Protein AF-A0A1C3F0B9-F1 (afdb_monomer_lite)

Foldseek 3Di:
DVVVVVVLVVQCVVDDPPDPSNVVSVVCNVCVVVCVVCVVDVVDDPDCVVVCVVCVVVVVVVVVVPPPPDPPPPPPDD

pLDDT: mean 81.78, std 13.64, range [49.0, 94.62]

Secondary structure (DSSP, 8-state):
-HHHHHHHHHHHHHSPTTSHHHHHHHHHHHHHHHHHHHHH-TTS-SSTHHHHHHHHHHHHHHHHGGG---GGGTT---

Radius of gyration: 22.4 Å; chains: 1; bounding box: 54×49×37 Å

Structure (mmCIF, N/CA/C/O backbone):
data_AF-A0A1C3F0B9-F1
#
_entry.id   AF-A0A1C3F0B9-F1
#
loop_
_atom_site.group_PDB
_atom_site.id
_atom_site.type_symbol
_atom_site.label_atom_id
_atom_site.label_alt_id
_atom_site.label_comp_id
_atom_site.label_asym_id
_atom_site.label_entity_id
_atom_site.label_seq_id
_atom_site.pdbx_PDB_ins_code
_atom_site.Cartn_x
_atom_site.Cartn_y
_atom_site.Cartn_z
_atom_site.occupancy
_atom_site.B_iso_or_equiv
_atom_site.auth_seq_id
_atom_site.auth_comp_id
_atom_site.auth_asym_id
_atom_site.auth_atom_id
_atom_site.pdbx_PDB_model_num
ATOM 1 N N . MET A 1 1 ? -11.794 -12.451 -0.664 1.00 83.75 1 MET A N 1
ATOM 2 C CA . MET A 1 1 ? -10.775 -11.609 0.019 1.00 83.75 1 MET A CA 1
ATOM 3 C C . MET A 1 1 ? -11.300 -11.002 1.319 1.00 83.75 1 MET A C 1
ATOM 5 O O . MET A 1 1 ? -10.553 -10.357 2.047 1.00 83.75 1 MET A O 1
ATOM 9 N N . ASP A 1 2 ? -12.553 -11.284 1.667 1.00 86.56 2 ASP A N 1
ATOM 10 C CA . ASP A 1 2 ? -13.263 -10.698 2.805 1.00 86.56 2 ASP A CA 1
ATOM 11 C C . ASP A 1 2 ? -12.633 -11.046 4.152 1.00 86.56 2 ASP A C 1
ATOM 13 O O . ASP A 1 2 ? -12.591 -10.207 5.045 1.00 86.56 2 ASP A O 1
ATOM 17 N N . ALA A 1 3 ? -12.063 -12.250 4.279 1.00 91.12 3 ALA A N 1
ATOM 18 C CA . ALA A 1 3 ? -11.322 -12.655 5.472 1.00 91.12 3 ALA A CA 1
ATOM 19 C C . ALA A 1 3 ? -10.088 -11.766 5.720 1.00 91.12 3 ALA A C 1
ATOM 21 O O . ALA A 1 3 ? -9.827 -11.372 6.854 1.00 91.12 3 ALA A O 1
ATOM 22 N N . PHE A 1 4 ? -9.362 -11.395 4.659 1.00 89.38 4 PHE A N 1
ATOM 23 C CA . PHE A 1 4 ? -8.209 -10.500 4.771 1.00 89.38 4 PHE A CA 1
ATOM 24 C C . PHE A 1 4 ? -8.646 -9.063 5.079 1.00 89.38 4 PHE A C 1
ATOM 26 O O . PHE A 1 4 ? -8.044 -8.418 5.932 1.00 89.38 4 PHE A O 1
ATOM 33 N N . LEU A 1 5 ? -9.741 -8.589 4.473 1.00 90.94 5 LEU A N 1
ATOM 34 C CA . LEU A 1 5 ? -10.325 -7.284 4.801 1.00 90.94 5 LEU A CA 1
ATOM 35 C C . LEU A 1 5 ? -10.772 -7.202 6.263 1.00 90.94 5 LEU A C 1
ATOM 37 O O . LEU A 1 5 ? -10.545 -6.193 6.929 1.00 90.94 5 LEU A O 1
ATOM 41 N N . ALA A 1 6 ? -11.432 -8.252 6.755 1.00 93.94 6 ALA A N 1
ATOM 42 C CA . ALA A 1 6 ? -11.888 -8.337 8.134 1.00 93.94 6 ALA A CA 1
ATOM 43 C C . ALA A 1 6 ? -10.701 -8.278 9.101 1.00 93.94 6 ALA A C 1
ATOM 45 O O . ALA A 1 6 ? -10.712 -7.466 10.025 1.00 93.94 6 ALA A O 1
ATOM 46 N N . TRP A 1 7 ? -9.648 -9.050 8.818 1.00 94.31 7 TRP A N 1
ATOM 47 C CA . TRP A 1 7 ? -8.402 -9.011 9.577 1.00 94.31 7 TRP A CA 1
ATOM 48 C C . TRP A 1 7 ? -7.745 -7.623 9.546 1.00 94.31 7 TRP A C 1
ATOM 50 O O . TRP A 1 7 ? -7.351 -7.102 10.586 1.00 94.31 7 TRP A O 1
ATOM 60 N N . LEU A 1 8 ? -7.688 -6.964 8.384 1.00 92.25 8 LEU A N 1
ATOM 61 C CA . LEU A 1 8 ? -7.089 -5.632 8.248 1.00 92.25 8 LEU A CA 1
ATOM 62 C C . LEU A 1 8 ? -7.856 -4.572 9.062 1.00 92.25 8 LEU A C 1
ATOM 64 O O . LEU A 1 8 ? -7.253 -3.726 9.724 1.00 92.25 8 LEU A O 1
ATOM 68 N N . LYS A 1 9 ? -9.193 -4.650 9.066 1.00 93.06 9 LYS A N 1
ATOM 69 C CA . LYS A 1 9 ? -10.067 -3.790 9.884 1.00 93.06 9 LYS A CA 1
ATOM 70 C C . LYS A 1 9 ? -9.905 -4.058 11.380 1.00 93.06 9 LYS A C 1
ATOM 72 O O . LYS A 1 9 ? -9.973 -3.125 12.175 1.00 93.06 9 LYS A O 1
ATOM 77 N N . GLU A 1 10 ? -9.690 -5.307 11.775 1.00 94.62 10 GLU A N 1
ATOM 78 C CA . GLU A 1 10 ? -9.392 -5.666 13.162 1.00 94.62 10 GLU A CA 1
ATOM 79 C C . GLU A 1 10 ? -8.031 -5.108 13.599 1.00 94.62 10 GLU A C 1
ATOM 81 O O . GLU A 1 10 ? -7.927 -4.477 14.652 1.00 94.62 10 GLU A O 1
ATOM 86 N N . MET A 1 11 ? -7.008 -5.233 12.751 1.00 91.62 11 MET A N 1
ATOM 87 C CA . MET A 1 11 ? -5.689 -4.647 12.998 1.00 91.62 11 MET A CA 1
ATOM 88 C C . MET A 1 11 ? -5.748 -3.124 13.126 1.00 91.62 11 MET A C 1
ATOM 90 O O . MET A 1 11 ? -5.078 -2.572 13.992 1.00 91.62 11 MET A O 1
ATOM 94 N N . GLN A 1 12 ? -6.585 -2.441 12.337 1.00 90.81 12 GLN A N 1
ATOM 95 C CA . GLN A 1 12 ? -6.767 -0.990 12.445 1.00 90.81 12 GLN A CA 1
ATOM 96 C C . GLN A 1 12 ? -7.330 -0.582 13.813 1.00 90.81 12 GLN A C 1
ATOM 98 O O . GLN A 1 12 ? -6.891 0.414 14.379 1.00 90.81 12 GLN A O 1
ATOM 103 N N . ARG A 1 13 ? -8.276 -1.358 14.362 1.00 89.75 13 ARG A N 1
ATOM 104 C CA . ARG A 1 13 ? -8.858 -1.098 15.693 1.00 89.75 13 ARG A CA 1
ATOM 105 C C . ARG A 1 13 ? -7.842 -1.282 16.816 1.00 89.75 13 ARG A C 1
ATOM 107 O O . ARG A 1 13 ? -7.905 -0.568 17.810 1.00 89.75 13 ARG A O 1
ATOM 114 N N . ASN A 1 14 ? -6.921 -2.226 16.645 1.00 89.75 14 ASN A N 1
ATOM 115 C CA . ASN A 1 14 ? -5.872 -2.525 17.619 1.00 89.75 14 ASN A CA 1
ATOM 116 C C . ASN A 1 14 ? -4.623 -1.642 17.442 1.00 89.75 14 ASN A C 1
ATOM 118 O O . ASN A 1 14 ? -3.751 -1.622 18.310 1.00 89.75 14 ASN A O 1
ATOM 122 N N . ALA A 1 15 ? -4.512 -0.922 16.323 1.00 89.44 15 ALA A N 1
ATOM 123 C CA . ALA A 1 15 ? -3.368 -0.081 16.018 1.00 89.44 15 ALA A CA 1
ATOM 124 C C . ALA A 1 15 ? -3.413 1.231 16.811 1.00 89.44 15 ALA A C 1
ATOM 126 O O . ALA A 1 15 ? -4.401 1.964 16.804 1.00 89.44 15 ALA A O 1
ATOM 127 N N . VAL A 1 16 ? -2.293 1.566 17.452 1.00 88.31 16 VAL A N 1
ATOM 128 C CA . VAL A 1 16 ? -2.144 2.839 18.162 1.00 88.31 16 VAL A CA 1
ATOM 129 C C . VAL A 1 16 ? -2.063 3.983 17.140 1.00 88.31 16 VAL A C 1
ATOM 131 O O . VAL A 1 16 ? -1.203 3.925 16.253 1.00 88.31 16 VAL A O 1
ATOM 134 N N . PRO A 1 17 ? -2.897 5.037 17.251 1.00 87.38 17 PRO A N 1
ATOM 135 C CA . PRO A 1 17 ? -2.868 6.173 16.332 1.00 87.38 17 PRO A CA 1
ATOM 136 C C . PRO A 1 17 ? -1.478 6.820 16.243 1.00 87.38 17 PRO A C 1
ATOM 138 O O . PRO A 1 17 ? -0.770 6.904 17.245 1.00 87.38 17 PRO A O 1
ATOM 141 N N . LYS A 1 18 ? -1.115 7.336 15.059 1.00 87.50 18 LYS A N 1
ATOM 142 C CA . LYS A 1 18 ? 0.181 7.997 14.768 1.00 87.50 18 LYS A CA 1
ATOM 143 C C . LYS A 1 18 ? 1.419 7.096 14.873 1.00 87.50 18 LYS A C 1
ATOM 145 O O . LYS A 1 18 ? 2.528 7.587 15.071 1.00 87.50 18 LYS A O 1
ATOM 150 N N . THR A 1 19 ? 1.248 5.785 14.752 1.00 93.31 19 THR A N 1
ATOM 151 C CA . THR A 1 19 ? 2.371 4.851 14.612 1.00 93.31 19 THR A CA 1
ATOM 152 C C . THR A 1 19 ? 2.566 4.465 13.151 1.00 93.31 19 THR A C 1
ATOM 154 O O . THR A 1 19 ? 1.604 4.417 12.388 1.00 93.31 19 THR A O 1
ATOM 157 N N . HI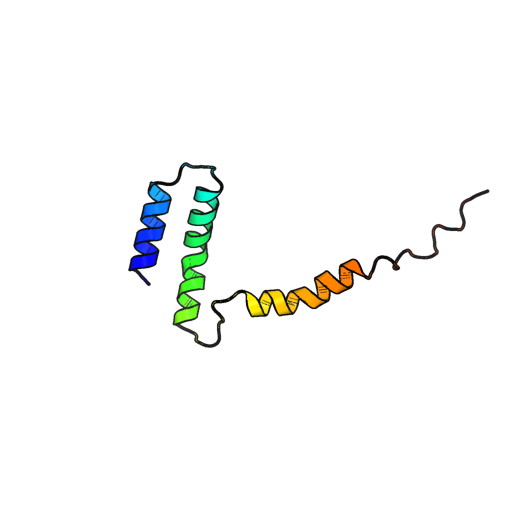S A 1 20 ? 3.792 4.094 12.772 1.00 92.38 20 HIS A N 1
ATOM 158 C CA . HIS A 1 20 ? 4.069 3.566 11.429 1.00 92.38 20 HIS A CA 1
ATOM 159 C C . HIS A 1 20 ? 3.189 2.358 11.077 1.00 92.38 20 HIS A C 1
ATOM 161 O O . HIS A 1 20 ? 2.806 2.184 9.924 1.00 92.38 20 HIS A O 1
ATOM 167 N N . PHE A 1 21 ? 2.841 1.537 12.073 1.00 91.88 21 PHE A N 1
ATOM 168 C CA . PHE A 1 21 ? 1.922 0.419 11.892 1.00 91.88 21 PHE A CA 1
ATOM 169 C C . PHE A 1 21 ? 0.503 0.895 11.566 1.00 91.88 21 PHE A C 1
ATOM 171 O O . PHE A 1 21 ? -0.092 0.415 10.605 1.00 91.88 21 PHE A O 1
ATOM 178 N N . TYR A 1 22 ? -0.018 1.870 12.318 1.00 92.69 22 TYR A N 1
ATOM 179 C CA . TYR A 1 22 ? -1.314 2.480 12.027 1.00 92.69 22 TYR A CA 1
ATOM 180 C C . TYR A 1 22 ? -1.347 3.075 10.619 1.00 92.69 22 TYR A C 1
ATOM 182 O O . TYR A 1 22 ? -2.280 2.799 9.870 1.00 92.69 22 TYR A O 1
ATOM 190 N N . ASP A 1 23 ? -0.311 3.818 10.230 1.00 93.75 23 ASP A N 1
ATOM 191 C CA . ASP A 1 23 ? -0.228 4.420 8.898 1.00 93.75 23 ASP A CA 1
ATOM 192 C C . ASP A 1 23 ? -0.201 3.356 7.795 1.00 93.75 23 ASP A C 1
ATOM 194 O O . ASP A 1 23 ? -0.901 3.497 6.793 1.00 93.75 23 ASP A O 1
ATOM 198 N N . ALA A 1 24 ? 0.535 2.257 7.992 1.00 92.94 24 ALA A N 1
ATOM 199 C CA . ALA A 1 24 ? 0.587 1.147 7.044 1.00 92.94 24 ALA A CA 1
ATOM 200 C C . ALA A 1 24 ? -0.769 0.437 6.894 1.00 92.94 24 ALA A C 1
ATOM 202 O O . ALA A 1 24 ? -1.219 0.188 5.773 1.00 92.94 24 ALA A O 1
ATOM 203 N N . VAL A 1 25 ? -1.449 0.144 8.007 1.00 93.69 25 VAL A N 1
ATOM 204 C CA . VAL A 1 25 ? -2.780 -0.483 7.989 1.00 93.69 25 VAL A CA 1
ATOM 205 C C . VAL A 1 25 ? -3.801 0.445 7.331 1.00 93.69 25 VAL A C 1
ATOM 207 O O . VAL A 1 25 ? -4.585 0.015 6.483 1.00 93.69 25 VAL A O 1
ATOM 210 N N . ASN A 1 26 ? -3.764 1.732 7.674 1.00 93.69 26 ASN A N 1
ATOM 211 C CA . ASN A 1 26 ? -4.676 2.728 7.130 1.00 93.69 26 ASN A CA 1
ATOM 212 C C . ASN A 1 26 ? -4.431 2.960 5.631 1.00 93.69 26 ASN A C 1
ATOM 214 O O . ASN A 1 26 ? -5.377 3.076 4.856 1.00 93.69 26 ASN A O 1
ATOM 218 N N . TYR A 1 27 ? -3.169 2.953 5.201 1.00 93.62 27 TYR A N 1
ATOM 219 C CA . TYR A 1 27 ? -2.809 2.972 3.788 1.00 93.62 27 TYR A CA 1
ATOM 220 C C . TYR A 1 27 ? -3.387 1.761 3.047 1.00 93.62 27 TYR A C 1
ATOM 222 O O . TYR A 1 27 ? -4.044 1.938 2.023 1.00 93.62 27 TYR A O 1
ATOM 230 N N . GLY A 1 28 ? -3.217 0.547 3.583 1.00 92.06 28 GLY A N 1
ATOM 231 C CA . GLY A 1 28 ? -3.779 -0.669 2.988 1.00 92.06 28 GLY A CA 1
ATOM 232 C C . GLY A 1 28 ? -5.303 -0.613 2.837 1.00 92.06 28 GLY A C 1
ATOM 233 O O . GLY A 1 28 ? -5.827 -0.958 1.780 1.00 92.06 28 GLY A O 1
ATOM 234 N N . LEU A 1 29 ? -6.013 -0.109 3.852 1.00 93.12 29 LEU A N 1
ATOM 235 C CA . LEU A 1 29 ? -7.468 0.082 3.797 1.00 93.12 29 LEU A CA 1
ATOM 236 C C . LEU A 1 29 ? -7.885 1.118 2.746 1.00 93.12 29 LEU A C 1
ATOM 238 O O . LEU A 1 29 ? -8.843 0.886 2.012 1.00 93.12 29 LEU A O 1
ATOM 242 N N . ASN A 1 30 ? -7.153 2.226 2.627 1.00 94.06 30 ASN A N 1
ATOM 243 C CA . ASN A 1 30 ? -7.423 3.251 1.616 1.00 94.06 30 ASN A CA 1
ATOM 244 C C . ASN A 1 30 ? -7.203 2.737 0.185 1.00 94.06 30 ASN A C 1
ATOM 246 O O . ASN A 1 30 ? -7.882 3.182 -0.738 1.00 94.06 30 ASN A O 1
ATOM 250 N N . GLN A 1 31 ? -6.267 1.802 -0.007 1.00 91.81 31 GLN A N 1
ATOM 251 C CA . GLN A 1 31 ? -5.981 1.196 -1.312 1.00 91.81 31 GLN A CA 1
ATOM 252 C C . GLN A 1 31 ? -6.881 -0.000 -1.651 1.00 91.81 31 GLN A C 1
ATOM 254 O O . GLN A 1 31 ? -6.856 -0.482 -2.784 1.00 91.81 31 GLN A O 1
ATOM 259 N N . TRP A 1 32 ? -7.705 -0.465 -0.709 1.00 91.88 32 TRP A N 1
ATOM 260 C CA . TRP A 1 32 ? -8.544 -1.650 -0.880 1.00 91.88 32 TRP A CA 1
ATOM 261 C C . TRP A 1 32 ? -9.423 -1.649 -2.150 1.00 91.88 32 TRP A C 1
ATOM 263 O O . TRP A 1 32 ? -9.443 -2.671 -2.837 1.00 91.88 32 TRP A O 1
ATOM 273 N N . PRO A 1 33 ? -10.072 -0.532 -2.551 1.00 88.94 33 PRO A N 1
ATOM 274 C CA . PRO A 1 33 ? -10.867 -0.498 -3.784 1.00 88.94 33 PRO A CA 1
ATOM 275 C C . PRO A 1 33 ? -10.045 -0.785 -5.049 1.00 88.94 33 PRO A C 1
ATOM 277 O O . PRO A 1 33 ? -10.534 -1.406 -5.987 1.00 88.94 33 PRO A O 1
ATOM 280 N N . TYR A 1 34 ? -8.779 -0.360 -5.085 1.00 87.44 34 TYR A N 1
ATOM 281 C CA . TYR A 1 34 ? -7.882 -0.645 -6.208 1.00 87.44 34 TYR A CA 1
ATOM 282 C C . TYR A 1 34 ? -7.390 -2.088 -6.177 1.00 87.44 34 TYR A C 1
ATOM 284 O O . TYR A 1 34 ? -7.226 -2.718 -7.218 1.00 87.44 34 TYR A O 1
ATOM 292 N N . PHE A 1 35 ? -7.179 -2.616 -4.977 1.00 86.62 35 PHE A N 1
ATOM 293 C CA . PHE A 1 35 ? -6.743 -3.985 -4.771 1.00 86.62 35 PHE A CA 1
ATOM 294 C C . PHE A 1 35 ? -7.805 -5.008 -5.208 1.00 86.62 35 PHE A C 1
ATOM 296 O O . PHE A 1 35 ? -7.465 -6.020 -5.816 1.00 86.62 35 PHE A O 1
ATOM 303 N N . GLU A 1 36 ? -9.093 -4.729 -4.987 1.00 88.69 36 GLU A N 1
ATOM 304 C CA . GLU A 1 36 ? -10.194 -5.572 -5.483 1.00 88.69 36 GLU A CA 1
ATOM 305 C C . GLU A 1 36 ? -10.256 -5.644 -7.018 1.00 88.69 36 GLU A C 1
ATOM 307 O O . GLU A 1 36 ? -10.587 -6.695 -7.576 1.00 88.69 36 GLU A O 1
ATOM 312 N N . ASN A 1 37 ? -9.862 -4.574 -7.717 1.00 87.25 37 ASN A N 1
ATOM 313 C CA . ASN A 1 37 ? -9.858 -4.550 -9.183 1.00 87.25 37 ASN A CA 1
ATOM 314 C C . ASN A 1 37 ? -8.885 -5.568 -9.788 1.00 87.25 37 ASN A C 1
ATOM 316 O O . ASN A 1 37 ? -9.152 -6.079 -10.870 1.00 87.25 37 ASN A O 1
ATOM 320 N N . ILE A 1 38 ? -7.805 -5.919 -9.083 1.00 84.44 38 ILE A N 1
ATOM 321 C CA . ILE A 1 38 ? -6.817 -6.912 -9.543 1.00 84.44 38 ILE A CA 1
ATOM 322 C C . ILE A 1 38 ? -7.461 -8.295 -9.706 1.00 84.44 38 ILE A C 1
ATOM 324 O O . ILE A 1 38 ? -7.088 -9.065 -10.586 1.00 84.44 38 ILE A O 1
ATOM 328 N N . PHE A 1 39 ? -8.463 -8.615 -8.887 1.00 84.06 39 PHE A N 1
ATOM 329 C CA . PHE A 1 39 ? -9.196 -9.877 -9.002 1.00 84.06 39 PHE A CA 1
ATOM 330 C C . PHE A 1 39 ? -10.276 -9.835 -10.084 1.00 84.06 39 PHE A C 1
ATOM 332 O O . PHE A 1 39 ? -10.678 -10.881 -10.587 1.00 84.06 39 PHE A O 1
ATOM 339 N N . SER A 1 40 ? -10.739 -8.635 -10.439 1.00 86.44 40 SER A N 1
ATOM 340 C CA . SER A 1 40 ? -11.727 -8.431 -11.499 1.00 86.44 40 SER A CA 1
ATOM 341 C C . SER A 1 40 ? -11.085 -8.377 -12.889 1.00 86.44 40 SER A C 1
ATOM 343 O O . SER A 1 40 ? -11.693 -8.822 -13.860 1.00 86.44 40 SER A O 1
ATOM 345 N N . ASP A 1 41 ? -9.856 -7.86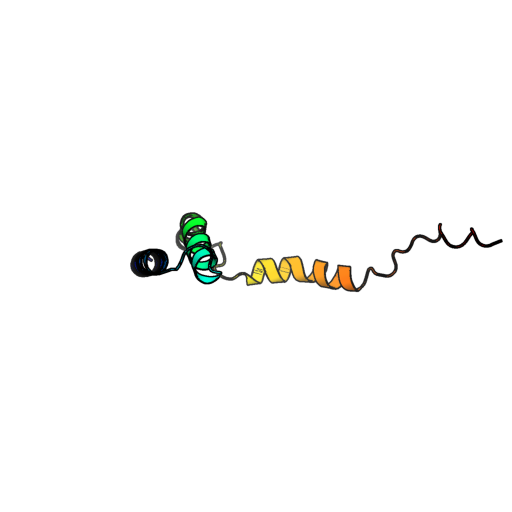2 -12.992 1.00 84.75 41 ASP A N 1
ATOM 346 C CA . ASP A 1 41 ? -9.101 -7.739 -14.239 1.00 84.75 41 ASP A CA 1
ATOM 347 C C . ASP A 1 41 ? -7.741 -8.445 -14.138 1.00 84.75 41 ASP A C 1
ATOM 349 O O . ASP A 1 41 ? -6.778 -7.925 -13.576 1.00 84.75 41 ASP A O 1
ATOM 353 N N . GLY A 1 42 ? -7.644 -9.623 -14.759 1.00 81.62 42 GLY A N 1
ATOM 354 C CA . GLY A 1 42 ? -6.421 -10.431 -14.789 1.00 81.62 42 GLY A CA 1
ATOM 355 C C . GLY A 1 42 ? -5.259 -9.837 -15.597 1.00 81.62 42 GLY A C 1
ATOM 356 O O . GLY A 1 42 ? -4.199 -10.454 -15.665 1.00 81.62 42 GLY A O 1
ATOM 357 N N . ARG A 1 43 ? -5.429 -8.670 -16.234 1.00 86.12 43 ARG A N 1
ATOM 358 C CA . ARG A 1 43 ? -4.325 -7.924 -16.867 1.00 86.12 43 ARG A CA 1
ATOM 359 C C . ARG A 1 43 ? -3.496 -7.141 -15.853 1.00 86.12 43 ARG A C 1
ATOM 361 O O . ARG A 1 43 ? -2.388 -6.720 -16.180 1.00 86.12 43 ARG A O 1
ATOM 368 N N . LEU A 1 44 ? -4.038 -6.905 -14.660 1.00 82.50 44 LEU A N 1
ATOM 369 C CA . LEU A 1 44 ? -3.355 -6.188 -13.594 1.00 82.50 44 LEU A CA 1
ATOM 370 C C . LEU A 1 44 ? -2.426 -7.142 -12.838 1.00 82.50 44 LEU A C 1
ATOM 372 O O . LEU A 1 44 ? -2.834 -8.212 -12.390 1.00 82.50 44 LEU A O 1
ATOM 376 N N . GLU A 1 45 ? -1.164 -6.746 -12.669 1.00 80.56 45 GLU A N 1
ATOM 377 C CA . GLU A 1 45 ? -0.230 -7.497 -11.833 1.00 80.56 45 GLU A CA 1
ATOM 378 C C . GLU A 1 45 ? -0.410 -7.132 -10.354 1.00 80.56 45 GLU A C 1
ATOM 380 O O . GLU A 1 45 ? -0.400 -5.961 -9.982 1.00 80.56 45 GLU A O 1
ATOM 385 N N . LEU A 1 46 ? -0.499 -8.150 -9.493 1.00 82.25 46 LEU A N 1
ATOM 386 C CA . LEU A 1 46 ? -0.519 -7.982 -8.034 1.00 82.25 46 LEU A CA 1
ATOM 387 C C . LEU A 1 46 ? 0.821 -7.469 -7.480 1.00 82.25 46 LEU A C 1
ATOM 389 O O . LEU A 1 46 ? 0.881 -6.884 -6.400 1.00 82.25 46 LEU A O 1
ATOM 393 N N . SER A 1 47 ? 1.909 -7.735 -8.201 1.00 83.19 47 SER A N 1
ATOM 394 C CA . SER A 1 47 ? 3.262 -7.398 -7.772 1.00 83.19 47 SER A CA 1
ATOM 395 C C . SER A 1 47 ? 3.707 -6.044 -8.315 1.00 83.19 47 SER A C 1
ATOM 397 O O . SER A 1 47 ? 3.391 -5.675 -9.443 1.00 83.19 47 SER A O 1
ATOM 399 N N . ASN A 1 48 ? 4.547 -5.344 -7.553 1.00 84.56 48 ASN A N 1
ATOM 400 C CA . ASN A 1 48 ? 5.175 -4.098 -7.995 1.00 84.56 48 ASN A CA 1
ATOM 401 C C . ASN A 1 48 ? 6.278 -4.313 -9.058 1.00 84.56 48 ASN A C 1
ATOM 403 O O . ASN A 1 48 ? 6.943 -3.363 -9.468 1.00 84.56 48 ASN A O 1
ATOM 407 N N . ASN A 1 49 ? 6.494 -5.548 -9.529 1.00 87.19 49 ASN A N 1
ATOM 408 C CA . ASN A 1 49 ? 7.601 -5.892 -10.423 1.00 87.19 49 ASN A CA 1
ATOM 409 C C . ASN A 1 49 ? 7.597 -5.064 -11.708 1.00 87.19 49 ASN A C 1
ATOM 411 O O . ASN A 1 49 ? 8.656 -4.632 -12.166 1.00 87.19 49 ASN A O 1
ATOM 415 N N . LEU A 1 50 ? 6.422 -4.829 -12.296 1.00 86.00 50 LEU A N 1
ATOM 416 C CA . LEU A 1 50 ? 6.302 -4.031 -13.510 1.00 86.00 50 LEU A CA 1
ATOM 417 C C . LEU A 1 50 ? 6.718 -2.571 -13.277 1.00 86.00 50 LEU A C 1
ATOM 419 O O . LEU A 1 50 ? 7.472 -2.017 -14.080 1.00 86.00 50 LEU A O 1
ATOM 423 N N . ALA A 1 51 ? 6.279 -1.967 -12.170 1.00 86.19 51 ALA A N 1
ATOM 424 C CA . ALA A 1 51 ? 6.620 -0.584 -11.842 1.00 86.19 51 ALA A CA 1
ATOM 425 C C . ALA A 1 51 ? 8.101 -0.442 -11.449 1.00 86.19 51 ALA A C 1
ATOM 427 O O . ALA A 1 51 ? 8.777 0.502 -11.852 1.00 86.19 51 ALA A O 1
ATOM 428 N N . GLU A 1 52 ? 8.657 -1.417 -10.728 1.00 89.62 52 GLU A N 1
ATOM 429 C CA . GLU A 1 52 ? 10.087 -1.447 -10.408 1.00 89.62 52 GLU A CA 1
ATOM 430 C C . GLU A 1 52 ? 10.949 -1.612 -11.659 1.00 89.62 52 GLU A C 1
ATOM 432 O O . GLU A 1 52 ? 11.981 -0.952 -11.805 1.00 89.62 52 GLU A O 1
ATOM 437 N N . ARG A 1 53 ? 10.526 -2.465 -12.598 1.00 88.94 53 ARG A N 1
ATOM 438 C CA . ARG A 1 53 ? 11.198 -2.616 -13.893 1.00 88.94 53 ARG A CA 1
ATOM 439 C C . ARG A 1 53 ? 11.114 -1.344 -14.727 1.00 88.94 53 ARG A C 1
ATOM 441 O O . ARG A 1 53 ? 12.094 -1.032 -15.398 1.00 88.94 53 ARG A O 1
ATOM 448 N N . SER A 1 54 ? 9.997 -0.617 -14.687 1.00 89.69 54 SER A N 1
ATOM 449 C CA . SER A 1 54 ? 9.827 0.614 -15.466 1.00 89.69 54 SER A CA 1
ATOM 450 C C . SER A 1 54 ? 10.620 1.795 -14.895 1.00 89.69 54 SER A C 1
ATOM 452 O O . SER A 1 54 ? 11.170 2.577 -15.669 1.00 89.69 54 SER A O 1
ATOM 454 N N . ILE A 1 55 ? 10.758 1.904 -13.567 1.00 88.06 55 ILE A N 1
ATOM 455 C CA . ILE A 1 55 ? 11.520 2.990 -12.924 1.00 88.06 55 ILE A CA 1
ATOM 456 C C . ILE A 1 55 ? 13.032 2.720 -12.867 1.00 88.06 55 ILE A C 1
ATOM 458 O O . ILE A 1 55 ? 13.829 3.659 -12.809 1.00 88.06 55 ILE A O 1
ATOM 462 N N . ARG A 1 56 ? 13.460 1.451 -12.919 1.00 88.19 56 ARG A N 1
ATOM 463 C CA . ARG A 1 56 ? 14.877 1.054 -12.832 1.00 88.19 56 ARG A CA 1
ATOM 464 C C . ARG A 1 56 ? 15.795 1.748 -13.860 1.00 88.19 56 ARG A C 1
ATOM 466 O O . ARG A 1 56 ? 16.857 2.214 -13.452 1.00 88.19 56 ARG A O 1
ATOM 473 N N . PRO A 1 57 ? 15.449 1.867 -15.157 1.00 85.38 57 PRO A N 1
ATOM 474 C CA . PRO A 1 57 ? 16.280 2.593 -16.119 1.00 85.38 57 PRO A CA 1
ATOM 475 C C . PRO A 1 57 ? 16.496 4.059 -15.730 1.00 85.38 57 PRO A C 1
ATOM 477 O O . PRO A 1 57 ? 17.597 4.582 -15.884 1.00 85.38 57 PRO A O 1
ATOM 480 N N . PHE A 1 58 ? 15.469 4.705 -15.171 1.00 82.88 58 PHE A N 1
ATOM 481 C CA . PHE A 1 58 ? 15.542 6.094 -14.731 1.00 82.88 58 PHE A CA 1
ATOM 482 C C . PHE A 1 58 ? 16.425 6.261 -13.488 1.00 82.88 58 PHE A C 1
ATOM 484 O O . PHE A 1 58 ? 17.278 7.147 -13.454 1.00 82.88 58 PHE A O 1
ATOM 491 N N . THR A 1 59 ? 16.275 5.398 -12.478 1.00 83.31 59 THR A N 1
ATOM 492 C CA . THR A 1 59 ? 17.093 5.473 -11.252 1.00 83.31 59 THR A CA 1
ATOM 493 C C . THR A 1 59 ? 18.566 5.168 -11.520 1.00 83.31 59 THR A C 1
ATOM 495 O O . THR A 1 59 ? 19.437 5.835 -10.960 1.00 83.31 59 THR A O 1
ATOM 498 N N . ILE A 1 60 ? 18.858 4.225 -12.421 1.00 81.44 60 ILE A N 1
ATOM 499 C CA . ILE A 1 60 ? 20.224 3.942 -12.884 1.00 81.44 60 ILE A CA 1
ATOM 500 C C . ILE A 1 60 ? 20.773 5.116 -13.706 1.00 81.44 60 ILE A C 1
ATOM 502 O O . ILE A 1 60 ? 21.897 5.553 -13.462 1.00 81.44 60 ILE A O 1
ATOM 506 N N . GLY A 1 61 ? 19.984 5.660 -14.639 1.00 78.44 61 GLY A N 1
ATOM 507 C CA . GLY A 1 61 ? 20.364 6.818 -15.451 1.00 78.44 61 GLY A CA 1
ATOM 508 C C . GLY A 1 61 ? 20.734 8.029 -14.596 1.00 78.44 61 GLY A C 1
ATOM 509 O O . GLY A 1 61 ? 21.826 8.568 -14.746 1.00 78.44 61 GLY A O 1
ATOM 510 N N . ARG A 1 62 ? 19.900 8.378 -13.607 1.00 74.38 62 ARG A N 1
ATOM 511 C CA . ARG A 1 62 ? 20.146 9.485 -12.667 1.00 74.38 62 ARG A CA 1
ATOM 512 C C . ARG A 1 62 ? 21.485 9.371 -11.936 1.00 74.38 62 ARG A C 1
ATOM 514 O O . ARG A 1 62 ? 22.152 10.383 -11.753 1.00 74.38 62 ARG A O 1
ATOM 521 N N . LYS A 1 63 ? 21.890 8.163 -11.530 1.00 67.31 63 LYS A N 1
ATOM 522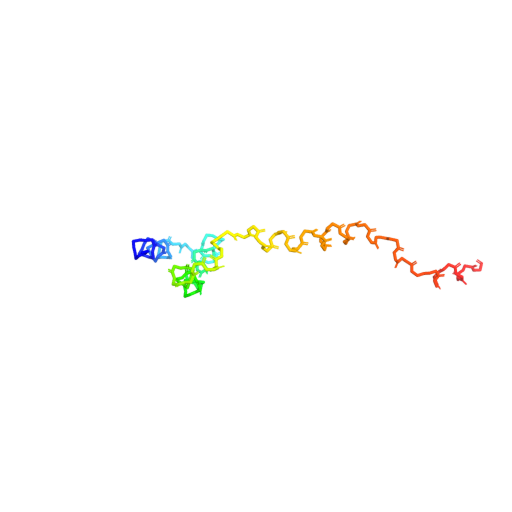 C CA . LYS A 1 63 ? 23.196 7.932 -10.888 1.00 67.31 63 LYS A CA 1
ATOM 523 C C . LYS A 1 63 ? 24.369 8.199 -11.845 1.00 67.31 63 LYS A C 1
ATOM 525 O O . LYS A 1 63 ? 25.437 8.595 -11.392 1.00 67.31 63 LYS A O 1
ATOM 530 N N . ASN A 1 64 ? 24.164 8.013 -13.148 1.00 63.91 64 ASN A N 1
ATOM 531 C CA . ASN A 1 64 ? 25.183 8.184 -14.186 1.00 63.91 64 ASN A CA 1
ATOM 532 C C . ASN A 1 64 ? 25.171 9.580 -14.842 1.00 63.91 64 ASN A C 1
A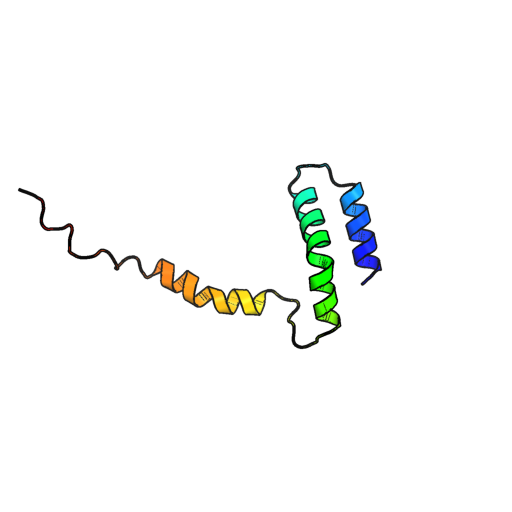TOM 534 O O . ASN A 1 64 ? 26.099 9.913 -15.570 1.00 63.91 64 ASN A O 1
ATOM 538 N N . TRP A 1 65 ? 24.155 10.414 -14.593 1.00 66.19 65 TRP A N 1
ATOM 539 C CA . TRP A 1 65 ? 24.005 11.753 -15.190 1.00 66.19 65 TRP A CA 1
ATOM 540 C C . TRP A 1 65 ? 24.764 12.876 -14.464 1.00 66.19 65 TRP A C 1
ATOM 542 O O . TRP A 1 65 ? 24.529 14.050 -14.733 1.00 66.19 65 TRP A O 1
ATOM 552 N N . VAL A 1 66 ? 25.714 12.542 -13.584 1.00 61.66 66 VAL A N 1
ATOM 553 C CA . VAL A 1 66 ? 26.552 13.528 -12.869 1.00 61.66 66 VAL A CA 1
ATOM 554 C C . VAL A 1 66 ? 27.433 14.362 -13.829 1.00 61.66 66 VAL A C 1
ATOM 556 O O . VAL A 1 66 ? 27.970 15.383 -13.433 1.00 61.66 66 VAL A O 1
ATOM 559 N N . THR A 1 67 ? 27.530 14.011 -15.118 1.00 59.03 67 THR A N 1
ATOM 560 C CA . THR A 1 67 ? 28.302 14.762 -16.136 1.00 59.03 67 THR A CA 1
ATOM 561 C C . THR A 1 67 ? 27.481 15.806 -16.920 1.00 59.03 67 THR A C 1
ATOM 563 O O . THR A 1 67 ? 27.843 16.174 -18.032 1.00 59.03 67 THR A O 1
ATOM 566 N N . MET A 1 68 ? 26.368 16.301 -16.374 1.00 55.78 68 MET A N 1
ATOM 567 C CA . MET A 1 68 ? 25.632 17.453 -16.927 1.00 55.78 68 MET A CA 1
ATOM 568 C C . MET A 1 68 ? 25.897 18.735 -16.122 1.00 55.78 68 MET A C 1
ATOM 570 O O . MET A 1 68 ? 24.989 19.518 -15.866 1.00 55.78 68 MET A O 1
ATOM 574 N N . GLU A 1 69 ? 27.149 18.978 -15.733 1.00 52.66 69 GLU A N 1
ATOM 575 C CA . GLU A 1 69 ? 27.591 20.335 -15.405 1.00 52.66 69 GLU A CA 1
ATOM 576 C C . GLU A 1 69 ? 27.833 21.077 -16.725 1.00 52.66 69 GLU A C 1
ATOM 578 O O . GLU A 1 69 ? 28.698 20.726 -17.527 1.00 52.66 69 GLU A O 1
ATOM 583 N N . THR A 1 70 ? 27.002 22.078 -17.010 1.00 58.03 70 THR A N 1
ATOM 584 C CA . THR A 1 70 ? 27.199 22.949 -18.171 1.00 58.03 70 THR A CA 1
ATOM 585 C C . THR A 1 70 ? 28.546 23.680 -18.055 1.00 58.03 70 THR A C 1
ATOM 587 O O . THR A 1 70 ? 28.811 24.226 -16.987 1.00 58.03 70 THR A O 1
ATOM 590 N N . PRO A 1 71 ? 29.349 23.833 -19.130 1.00 55.72 71 PRO A N 1
ATOM 591 C CA . PRO A 1 71 ? 30.657 24.515 -19.090 1.00 55.72 71 PRO A CA 1
ATOM 592 C C . PRO A 1 71 ? 30.621 26.014 -18.733 1.00 55.72 71 PRO A C 1
ATOM 594 O O . PRO A 1 71 ? 31.623 26.710 -18.872 1.00 55.72 71 PRO A O 1
ATOM 597 N N . ARG A 1 72 ? 29.462 26.556 -18.343 1.00 50.38 72 ARG A N 1
ATOM 598 C CA . ARG A 1 72 ? 29.228 27.999 -18.227 1.00 50.38 72 ARG A CA 1
ATOM 599 C C . ARG A 1 72 ? 29.824 28.632 -16.965 1.00 50.38 72 ARG A C 1
ATOM 601 O O . ARG A 1 72 ? 29.886 29.853 -16.904 1.00 50.38 72 ARG A O 1
ATOM 608 N N . GLU A 1 73 ? 30.294 27.836 -16.005 1.00 51.53 73 GLU A N 1
ATOM 609 C CA . GLU A 1 73 ? 30.787 28.329 -14.707 1.00 51.53 73 GLU A CA 1
ATOM 610 C C . GLU A 1 73 ? 32.320 28.288 -14.554 1.00 51.53 73 GLU A C 1
ATOM 612 O O . GLU A 1 73 ? 32.843 28.700 -13.525 1.00 51.5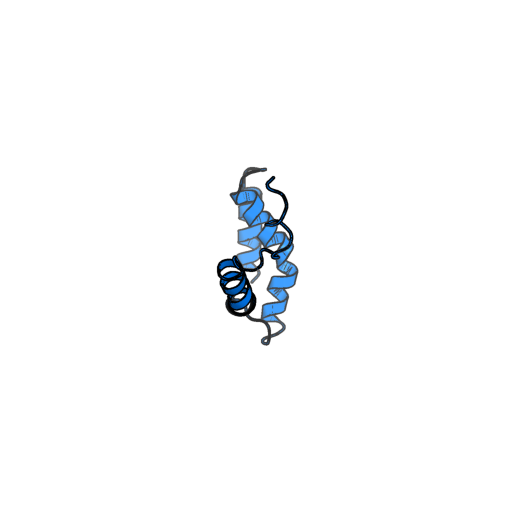3 73 GLU A O 1
ATOM 617 N N . GLN A 1 74 ? 33.075 27.868 -15.578 1.00 52.62 74 GLN A N 1
ATOM 618 C CA . GLN A 1 74 ? 34.549 27.826 -15.517 1.00 52.62 74 GLN A CA 1
ATOM 619 C C . GLN A 1 74 ? 35.257 29.107 -16.010 1.00 52.62 74 GLN A C 1
ATOM 621 O O . GLN A 1 74 ? 36.475 29.108 -16.157 1.00 52.62 74 GLN A O 1
ATOM 626 N N . GLN A 1 75 ? 34.535 30.207 -16.264 1.00 53.41 75 GLN A N 1
ATOM 627 C CA . GLN A 1 75 ? 35.118 31.458 -16.793 1.00 53.41 75 GLN A CA 1
ATOM 628 C C . GLN A 1 75 ? 35.004 32.681 -15.871 1.00 53.41 75 GLN A C 1
ATOM 630 O O . GLN A 1 75 ? 35.095 33.811 -16.339 1.00 53.41 75 GLN A O 1
ATOM 635 N N . LEU A 1 76 ? 34.853 32.492 -14.559 1.00 52.88 76 LEU A N 1
ATOM 636 C CA . LEU A 1 76 ? 34.930 33.600 -13.599 1.00 52.88 76 LEU A CA 1
ATOM 637 C C . LEU A 1 76 ? 35.907 33.273 -12.468 1.00 52.88 76 LEU A C 1
ATOM 639 O O . LEU A 1 76 ? 35.519 33.116 -11.316 1.00 52.88 76 LEU A O 1
ATOM 643 N N . VAL A 1 77 ? 37.191 33.190 -12.815 1.00 49.00 77 VAL A N 1
ATOM 644 C CA . VAL A 1 77 ? 38.285 33.359 -11.854 1.00 49.00 77 VAL A CA 1
ATOM 645 C C . VAL A 1 77 ? 39.255 34.385 -12.452 1.00 49.00 77 VAL A C 1
ATOM 647 O O . VAL A 1 77 ? 39.886 34.065 -13.461 1.00 49.00 77 VAL A O 1
ATOM 650 N N . PRO A 1 78 ? 39.318 35.626 -11.930 1.00 54.59 78 PRO A N 1
ATOM 651 C CA . PRO A 1 78 ? 40.451 36.515 -12.170 1.00 54.59 78 PRO A CA 1
ATOM 652 C C . PRO A 1 78 ? 41.704 36.046 -11.420 1.00 54.59 7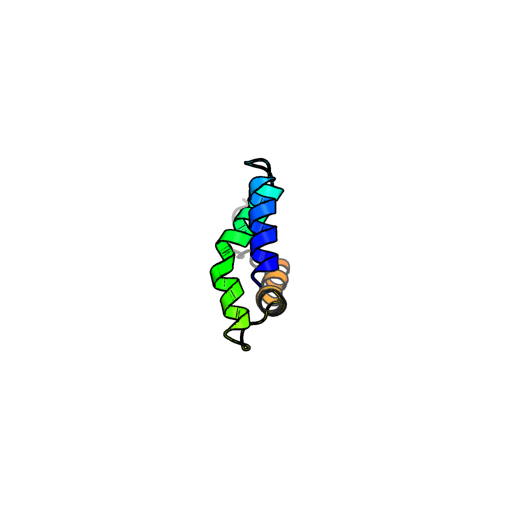8 PRO A C 1
ATOM 654 O O . PRO A 1 78 ? 41.560 35.482 -10.310 1.00 54.59 78 PRO A O 1
#

Sequence (78 aa):
MDAFLAWLKEMQRNAVPKTHFYDAVNYGLNQWPYFENIFSDGRLELSNNLAERSIRPFTIGRKNWVTMETPREQQLVP